Protein AF-C9K466-F1 (afdb_mon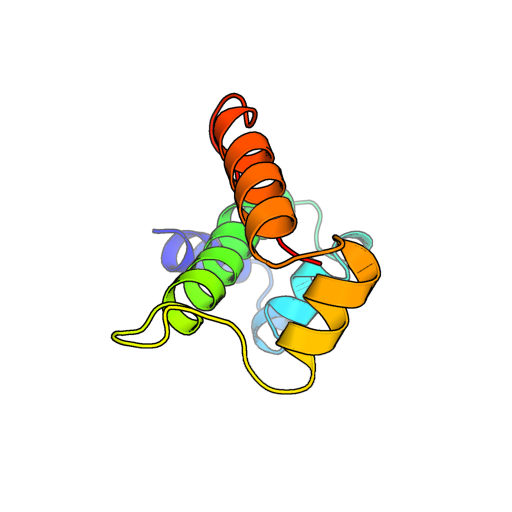omer)

Mean predicted aligned error: 3.26 Å

Secondary structure (DSSP, 8-state):
-HHHHHHHHHTT-GGGGGS-HHHHHH-GGGS-GGGHHHIIIIIHHHHHHHHHHHT--SS-SS--THHHHHHHHHHSSHHHHHHHHHHHHHH--SS------

Nearest PDB structures (foldseek):
  4jyy-assembly1_A  TM=9.714E-01  e=3.207E-08  Clostridioides difficile 630
  3mds-assembly1_A  TM=9.657E-01  e=2.292E-07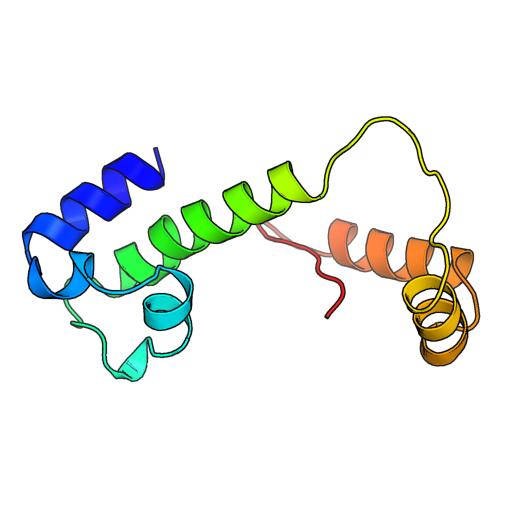  Thermus thermophilus
  4yio-assembly1_B  TM=9.543E-01  e=2.900E-06  Streptococcus thermophilus
  8avk-assembly1_B  TM=9.512E-01  e=2.900E-06  Candidatus Wolfebacteria bacterium GW2011_GWB1_47_1
  2cdy-assembly2_B  TM=9.566E-01  e=7.049E-06  Deinococcus radiodurans R1 = ATCC 13939 = DSM 20539

Foldseek 3Di:
DLVVLLVVLCVVPVVCVPDDLVVCVVPLVPDDPVCSVSSVPSSVVVVVVVVVVVPDDPDDPADDDPVQVVCCVPQVHPVSVVVVQVVQVVPDDDDDDGDDD

pLDDT: mean 95.88, std 4.87, range [66.94, 98.44]

Solvent-accessible surface area (backbone atoms only — not comparable to full-atom values): 6194 Å² total; per-residue (Å²): 105,39,60,60,53,30,54,61,56,39,68,82,44,66,82,54,75,82,51,52,72,66,59,49,70,74,42,53,90,80,47,63,75,94,43,42,69,45,50,54,57,21,41,45,44,38,54,53,50,56,52,55,59,70,75,59,73,88,77,82,95,63,75,62,70,71,61,33,56,49,37,32,72,77,43,71,29,66,67,53,38,52,50,52,51,49,50,52,46,69,67,50,80,78,89,80,85,69,83,89,131

Radius of gyration: 17.45 Å; Cα contacts (8 Å, |Δi|>4): 59; chains: 1; bounding box: 39×30×44 Å

Sequence (101 aa):
AYVDKLNKALEKHPELYGKSLYDILSNLDDMPEDIMADLVNQGGGVYNHEFYWSILGKGCNRPVAEIADAIDRDFGSFEEFKEKFKQCGISTFGSGWAWLV

Structure (mmCIF, N/CA/C/O backbone):
data_AF-C9K466-F1
#
_entry.id   AF-C9K466-F1
#
loop_
_atom_site.group_PDB
_atom_site.id
_atom_site.type_symbol
_atom_site.label_atom_id
_atom_site.label_alt_id
_atom_site.label_comp_id
_atom_site.label_asym_id
_atom_site.label_entity_id
_atom_site.label_seq_id
_atom_site.pdbx_PDB_ins_code
_atom_site.Cartn_x
_atom_site.Cartn_y
_atom_site.Cartn_z
_atom_site.occupancy
_atom_site.B_iso_or_equiv
_atom_site.auth_seq_id
_atom_site.auth_comp_id
_atom_site.auth_asym_id
_atom_site.auth_atom_id
_atom_site.pdbx_PDB_model_num
ATOM 1 N N . ALA A 1 1 ? 3.539 -0.240 16.753 1.00 93.94 1 ALA A N 1
ATOM 2 C CA . ALA A 1 1 ? 2.891 1.077 16.561 1.00 93.94 1 ALA A CA 1
ATOM 3 C C . ALA A 1 1 ? 1.606 0.965 15.742 1.00 93.94 1 ALA A C 1
ATOM 5 O O . ALA A 1 1 ? 0.550 1.101 16.340 1.00 93.94 1 ALA A O 1
ATOM 6 N N . TYR A 1 2 ? 1.663 0.708 14.426 1.00 97.75 2 TYR A N 1
ATOM 7 C CA . TYR A 1 2 ? 0.447 0.566 13.604 1.00 97.75 2 TYR A CA 1
ATOM 8 C C . TYR A 1 2 ? -0.447 -0.584 14.086 1.00 97.75 2 TYR A C 1
ATOM 10 O O . TYR A 1 2 ? -1.615 -0.356 14.371 1.00 97.75 2 TYR A O 1
ATOM 18 N N . VAL A 1 3 ? 0.135 -1.773 14.295 1.00 97.62 3 VAL A N 1
ATOM 19 C CA . VAL A 1 3 ? -0.578 -2.951 14.826 1.00 97.62 3 VAL A CA 1
ATOM 20 C C . VAL A 1 3 ? -1.248 -2.647 16.169 1.00 97.62 3 VAL A C 1
ATOM 22 O O . VAL A 1 3 ? -2.444 -2.859 16.320 1.00 97.62 3 VAL A O 1
ATOM 25 N N . ASP A 1 4 ? -0.506 -2.088 17.128 1.00 98.06 4 ASP A N 1
ATOM 26 C CA . ASP A 1 4 ? -1.034 -1.806 18.472 1.00 98.06 4 ASP A CA 1
ATOM 27 C C . ASP A 1 4 ? -2.198 -0.805 18.443 1.00 98.06 4 ASP A C 1
ATOM 29 O O . ASP A 1 4 ? -3.203 -0.992 19.127 1.00 98.06 4 ASP A O 1
ATOM 33 N N . LYS A 1 5 ? -2.077 0.263 17.641 1.00 98.19 5 LYS A N 1
ATOM 34 C CA . LYS A 1 5 ? -3.128 1.281 17.508 1.00 98.19 5 LYS A CA 1
ATOM 35 C C . LYS A 1 5 ? -4.357 0.739 16.784 1.00 98.19 5 LYS A C 1
ATOM 37 O O . LYS A 1 5 ? -5.467 1.022 17.221 1.00 98.19 5 LYS A O 1
ATOM 42 N N . LEU A 1 6 ? -4.160 -0.058 15.732 1.00 97.75 6 LEU A N 1
ATOM 43 C CA . LEU A 1 6 ? -5.247 -0.736 15.031 1.00 97.75 6 LEU A CA 1
ATOM 44 C C . LEU A 1 6 ? -6.005 -1.668 15.982 1.00 97.75 6 LEU A C 1
ATOM 46 O O . LEU A 1 6 ? -7.221 -1.560 16.097 1.00 97.75 6 LEU A O 1
ATOM 50 N N . ASN A 1 7 ? -5.292 -2.524 16.719 1.00 97.12 7 ASN A N 1
ATOM 51 C CA . ASN A 1 7 ? -5.907 -3.456 17.665 1.00 97.12 7 ASN A CA 1
ATOM 52 C C . ASN A 1 7 ? -6.730 -2.729 18.729 1.00 97.12 7 ASN A C 1
ATOM 54 O O . ASN A 1 7 ? -7.839 -3.163 19.022 1.00 97.12 7 ASN A O 1
ATOM 58 N N . LYS A 1 8 ? -6.223 -1.602 19.244 1.00 97.88 8 LYS A N 1
ATOM 59 C CA . LYS A 1 8 ? -6.943 -0.760 20.203 1.00 97.88 8 LYS A CA 1
ATOM 60 C C . LYS A 1 8 ? -8.221 -0.149 19.618 1.00 97.88 8 LYS A C 1
ATOM 62 O O . LYS A 1 8 ? -9.216 -0.043 20.325 1.00 97.88 8 LYS A O 1
ATOM 67 N N . ALA A 1 9 ? -8.212 0.272 18.353 1.00 96.94 9 ALA A N 1
ATOM 68 C CA . ALA A 1 9 ? -9.419 0.777 17.696 1.00 96.94 9 ALA A CA 1
ATOM 69 C C . ALA A 1 9 ? -10.471 -0.335 17.524 1.00 96.94 9 ALA A C 1
ATOM 71 O O . ALA A 1 9 ? -11.653 -0.116 17.790 1.00 96.94 9 ALA A O 1
ATOM 72 N N . LEU A 1 10 ? -10.027 -1.543 17.162 1.00 96.88 10 LEU A N 1
ATOM 73 C CA . LEU A 1 10 ? -10.889 -2.713 16.964 1.00 96.88 10 LEU A CA 1
ATOM 74 C C . LEU A 1 10 ? -11.544 -3.233 18.254 1.00 96.88 10 LEU A C 1
ATOM 76 O O . LEU A 1 10 ? -12.560 -3.915 18.166 1.00 96.88 10 LEU A O 1
ATOM 80 N N . GLU A 1 11 ? -11.049 -2.874 19.444 1.00 97.50 11 GLU A N 1
ATOM 81 C CA . GLU A 1 11 ? -11.680 -3.256 20.722 1.00 97.50 11 GLU A CA 1
ATOM 82 C C . GLU A 1 11 ? -13.144 -2.788 20.822 1.00 97.50 11 GLU A C 1
ATOM 84 O O . GLU A 1 11 ? -13.949 -3.421 21.507 1.00 97.50 11 GLU A O 1
ATOM 89 N N . LYS A 1 12 ? -13.505 -1.700 20.126 1.00 96.94 12 LYS A N 1
ATOM 90 C CA . LYS A 1 12 ? -14.885 -1.196 20.051 1.00 96.94 12 LYS A CA 1
ATOM 91 C C . LYS A 1 12 ? -15.794 -2.014 19.128 1.00 96.94 12 LYS A C 1
ATOM 93 O O . LYS A 1 12 ? -17.008 -1.969 19.303 1.00 96.94 12 LYS A O 1
ATOM 98 N N . HIS A 1 13 ? -15.205 -2.743 18.180 1.00 96.81 13 HIS A N 1
ATOM 99 C CA . HIS A 1 13 ? -15.887 -3.496 17.126 1.00 96.81 13 HIS A CA 1
ATOM 100 C C . HIS A 1 13 ? -15.345 -4.931 17.019 1.00 96.81 13 HIS A C 1
ATOM 102 O O . HIS A 1 13 ? -14.713 -5.285 16.015 1.00 96.81 13 HIS A O 1
ATOM 108 N N . PRO A 1 14 ? -15.552 -5.787 18.043 1.00 95.00 14 PRO A N 1
ATOM 109 C CA . PRO A 1 14 ? -14.976 -7.130 18.070 1.00 95.00 14 PRO A CA 1
ATOM 110 C C . PRO A 1 14 ? -15.406 -8.029 16.902 1.00 95.00 14 PRO A C 1
ATOM 112 O O . PRO A 1 14 ? -14.696 -8.971 16.550 1.00 95.00 14 PRO A O 1
ATOM 115 N N . GLU A 1 15 ? -16.547 -7.744 16.274 1.00 94.88 15 GLU A N 1
ATOM 116 C CA . GLU A 1 15 ? -17.030 -8.418 15.068 1.00 94.88 15 GLU A CA 1
ATOM 117 C C . GLU A 1 15 ? -16.066 -8.300 13.877 1.00 94.88 15 GLU A C 1
ATOM 119 O O . GLU A 1 15 ? -16.091 -9.143 12.977 1.00 94.88 15 GLU A O 1
ATOM 124 N N . LEU A 1 16 ? -15.189 -7.291 13.871 1.00 95.44 16 LEU A N 1
ATOM 125 C CA . LEU A 1 16 ? -14.211 -7.075 12.807 1.00 95.44 16 LEU A CA 1
ATOM 126 C C . LEU A 1 16 ? -12.969 -7.967 12.935 1.00 95.44 16 LEU A C 1
ATOM 128 O O . LEU A 1 16 ? -12.301 -8.186 11.928 1.00 95.44 16 LEU A O 1
ATOM 132 N N . TYR A 1 17 ? -12.681 -8.555 14.106 1.00 91.06 17 TYR A N 1
ATOM 133 C CA . TYR A 1 17 ? -11.525 -9.456 14.273 1.00 91.06 17 TYR A CA 1
ATOM 134 C C . TYR A 1 17 ? -11.610 -10.729 13.415 1.00 91.06 17 TYR A C 1
ATOM 136 O O . TYR A 1 17 ? -10.595 -11.382 13.185 1.00 91.06 17 TYR A O 1
ATOM 144 N N . GLY A 1 18 ? -12.806 -11.100 12.946 1.00 91.19 18 GLY A N 1
ATOM 145 C CA . GLY A 1 18 ? -13.002 -12.235 12.039 1.00 91.19 18 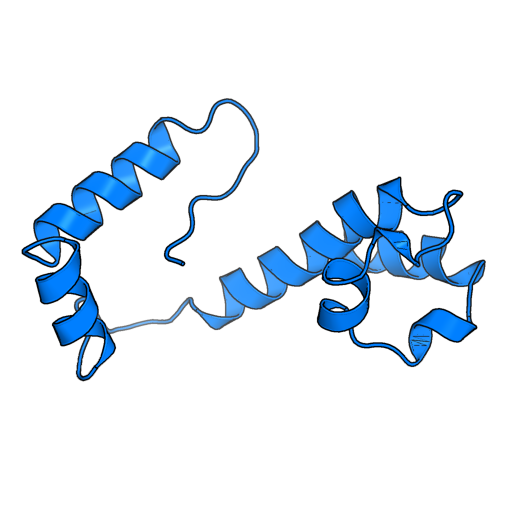GLY A CA 1
ATOM 146 C C . GLY A 1 18 ? -12.729 -11.925 10.564 1.00 91.19 18 GLY A C 1
ATOM 147 O O . GLY A 1 18 ? -12.760 -12.844 9.748 1.00 91.19 18 GLY A O 1
ATOM 148 N N . LYS A 1 19 ? -12.496 -10.657 10.205 1.00 95.31 19 LYS A N 1
ATOM 149 C CA . LYS A 1 19 ? -12.226 -10.225 8.828 1.00 95.31 19 LYS A CA 1
ATOM 150 C C . LYS A 1 19 ? -10.727 -10.075 8.600 1.00 95.31 19 LYS A C 1
ATOM 152 O O . LYS A 1 19 ? -9.988 -9.689 9.505 1.00 95.31 19 LYS A O 1
ATOM 157 N N . SER A 1 20 ? -10.275 -10.343 7.376 1.00 95.81 20 SER A N 1
ATOM 158 C CA . SER A 1 20 ? -8.901 -10.009 7.012 1.00 95.81 20 SER A CA 1
ATOM 159 C C . SER A 1 20 ? -8.744 -8.493 6.881 1.00 95.81 20 SER A C 1
ATOM 161 O O . SER A 1 20 ? -9.698 -7.768 6.585 1.00 95.81 20 SER A O 1
ATOM 163 N N . LEU A 1 21 ? -7.519 -8.001 7.062 1.00 95.31 21 LEU A N 1
ATOM 164 C CA . LEU A 1 21 ? -7.235 -6.581 6.873 1.00 95.31 21 LEU A CA 1
ATOM 165 C C . LEU A 1 21 ? -7.478 -6.139 5.420 1.00 95.31 21 LEU A C 1
ATOM 167 O O . LEU A 1 21 ? -7.930 -5.022 5.193 1.00 95.31 21 LEU A O 1
ATOM 171 N N . TYR A 1 22 ? -7.249 -7.034 4.454 1.00 95.62 22 TYR A N 1
ATOM 172 C CA . TYR A 1 22 ? -7.600 -6.814 3.052 1.00 95.62 22 TYR A CA 1
ATOM 173 C C . TYR A 1 22 ? -9.105 -6.575 2.874 1.00 95.62 22 TYR A C 1
ATOM 175 O O . TYR A 1 22 ? -9.492 -5.604 2.224 1.00 95.62 22 TYR A O 1
ATOM 183 N N . ASP A 1 23 ? -9.955 -7.403 3.490 1.00 96.62 23 ASP A N 1
ATOM 184 C CA . ASP A 1 23 ? -11.413 -7.262 3.382 1.00 96.62 23 ASP A CA 1
ATOM 185 C C . ASP A 1 23 ? -11.901 -5.958 4.016 1.00 96.62 23 ASP A C 1
ATOM 187 O O . ASP A 1 23 ? -12.777 -5.294 3.465 1.00 96.62 23 ASP A O 1
ATOM 191 N N . ILE A 1 24 ? -11.324 -5.574 5.157 1.00 96.75 24 ILE A N 1
ATOM 192 C CA . ILE A 1 24 ? -11.635 -4.309 5.835 1.00 96.75 24 ILE A CA 1
ATOM 193 C C . ILE A 1 24 ? -11.260 -3.117 4.945 1.00 96.75 24 ILE A C 1
ATOM 195 O O . ILE A 1 24 ? -12.087 -2.239 4.712 1.00 96.75 24 ILE A O 1
ATOM 199 N N . LEU A 1 25 ? -10.029 -3.088 4.424 1.00 97.38 25 LEU A N 1
ATOM 200 C CA . LEU A 1 25 ? -9.526 -1.974 3.611 1.00 97.38 25 LEU A CA 1
ATOM 201 C C . LEU A 1 25 ? -10.180 -1.892 2.223 1.00 97.38 25 LEU A C 1
ATOM 203 O O . LEU A 1 25 ? -10.223 -0.813 1.639 1.00 97.38 25 LEU A O 1
ATOM 207 N N . SER A 1 26 ? -10.700 -3.005 1.705 1.00 97.19 26 SER A N 1
ATOM 208 C CA . SER A 1 26 ? -11.399 -3.0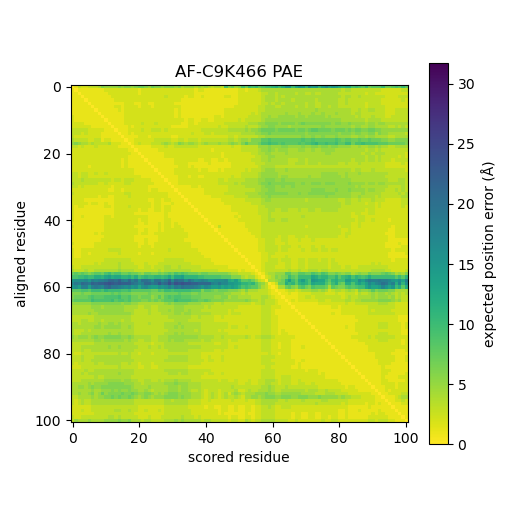46 0.413 1.00 97.19 26 SER A CA 1
ATOM 209 C C . SER A 1 26 ? -12.868 -2.625 0.507 1.00 97.19 26 SER A C 1
ATOM 211 O O . SER A 1 26 ? -13.464 -2.307 -0.516 1.00 97.19 26 SER A O 1
ATOM 213 N N . ASN A 1 27 ? -13.454 -2.609 1.710 1.00 96.69 27 ASN A N 1
ATOM 214 C CA . ASN A 1 27 ? -14.873 -2.314 1.934 1.00 96.69 27 ASN A CA 1
ATOM 215 C C . ASN A 1 27 ? -15.049 -1.234 3.014 1.00 96.69 27 ASN A C 1
ATOM 217 O O . ASN A 1 27 ? -15.854 -1.384 3.932 1.00 96.69 27 ASN A O 1
ATOM 221 N N . LEU A 1 28 ? -14.262 -0.155 2.933 1.00 96.19 28 LEU A N 1
ATOM 222 C CA . LEU A 1 28 ? -14.269 0.916 3.937 1.00 96.19 28 LEU A CA 1
ATOM 223 C C . LEU A 1 28 ? -15.643 1.579 4.096 1.00 96.19 28 LEU A C 1
ATOM 225 O O . LEU A 1 28 ? -15.996 1.932 5.213 1.00 96.19 28 LEU A O 1
ATOM 229 N N . ASP A 1 29 ? -16.439 1.682 3.029 1.00 96.56 29 ASP A N 1
ATOM 230 C CA . ASP A 1 29 ? -17.785 2.274 3.081 1.00 96.56 29 ASP A CA 1
ATOM 231 C C . ASP A 1 29 ? -18.749 1.510 4.014 1.00 96.56 29 ASP A C 1
ATOM 233 O O . ASP A 1 29 ? -19.697 2.097 4.535 1.00 96.56 29 ASP A O 1
ATOM 237 N N . ASP A 1 30 ? -18.481 0.225 4.275 1.00 95.88 30 ASP A N 1
ATOM 238 C CA . ASP A 1 30 ? -19.261 -0.622 5.186 1.00 95.88 30 ASP A CA 1
ATOM 239 C C . ASP A 1 30 ? -18.712 -0.622 6.626 1.00 95.88 30 ASP A C 1
ATOM 241 O O . ASP A 1 30 ? -19.238 -1.327 7.497 1.00 95.88 30 ASP A O 1
ATOM 245 N N . MET A 1 31 ? -17.613 0.093 6.892 1.00 96.94 31 MET A N 1
ATOM 246 C CA . MET A 1 31 ? -16.947 0.085 8.196 1.00 96.94 31 MET A CA 1
ATOM 247 C C . MET A 1 31 ? -17.516 1.144 9.154 1.00 96.94 31 MET A C 1
ATOM 249 O O . MET A 1 31 ? -18.015 2.182 8.715 1.00 96.94 31 MET A O 1
ATOM 253 N N . PRO A 1 32 ? -17.418 0.928 10.480 1.00 97.38 32 PRO A N 1
ATOM 254 C CA . PRO A 1 32 ? -17.915 1.887 11.459 1.00 97.38 32 PRO A CA 1
ATOM 255 C C . PRO A 1 32 ? -17.206 3.243 11.351 1.00 97.38 32 PRO A C 1
ATOM 257 O O . PRO A 1 32 ? -15.974 3.333 11.375 1.00 97.38 32 PRO A O 1
ATOM 260 N N . GLU A 1 33 ? -17.999 4.311 11.264 1.00 97.69 33 GLU A N 1
ATOM 261 C CA . GLU A 1 33 ? -17.503 5.674 11.052 1.00 97.69 33 GLU A CA 1
ATOM 262 C C . GLU A 1 33 ? -16.587 6.151 12.195 1.00 97.69 33 GLU A C 1
ATOM 264 O O . GLU A 1 33 ? -15.600 6.849 11.955 1.00 97.69 33 GLU A O 1
ATOM 269 N N . ASP A 1 34 ? -16.847 5.727 13.437 1.00 98.12 34 ASP A N 1
ATOM 270 C CA . ASP A 1 34 ? -16.116 6.184 14.626 1.00 98.12 34 ASP A CA 1
ATOM 271 C C . ASP A 1 34 ? -14.682 5.635 14.736 1.00 98.12 34 ASP A C 1
ATOM 273 O O . ASP A 1 34 ? -13.889 6.168 15.519 1.00 98.12 34 ASP A O 1
ATOM 277 N N . ILE A 1 35 ? -14.334 4.607 13.951 1.00 97.62 35 ILE A N 1
ATOM 278 C CA . ILE A 1 35 ? -12.965 4.076 13.829 1.00 97.62 35 ILE A CA 1
ATOM 279 C C . ILE A 1 35 ? -12.398 4.182 12.407 1.00 97.62 35 ILE A C 1
ATOM 281 O O . ILE A 1 35 ? -11.269 3.750 12.171 1.00 97.62 35 ILE A O 1
ATOM 285 N N . MET A 1 36 ? -13.125 4.794 11.466 1.00 98.00 36 MET A N 1
ATOM 286 C CA . MET A 1 36 ? -12.745 4.879 10.050 1.00 98.00 36 MET A CA 1
ATOM 287 C C . MET A 1 36 ? -11.323 5.417 9.849 1.00 98.00 36 MET A C 1
ATOM 289 O O . MET A 1 36 ? -10.515 4.841 9.121 1.00 98.00 36 MET A O 1
ATOM 293 N N . ALA A 1 37 ? -10.979 6.502 10.546 1.00 98.06 37 ALA A N 1
ATOM 294 C CA . ALA A 1 37 ? -9.653 7.103 10.445 1.00 98.06 37 ALA A CA 1
ATOM 295 C C . ALA A 1 37 ? -8.538 6.165 10.942 1.00 98.06 37 ALA A C 1
ATOM 297 O O . ALA A 1 37 ? -7.436 6.182 10.389 1.00 98.06 37 ALA A O 1
ATOM 298 N N . ASP A 1 38 ? -8.797 5.345 11.963 1.00 98.25 38 ASP A N 1
ATOM 299 C CA . ASP A 1 38 ? -7.825 4.371 12.462 1.00 98.25 38 ASP A CA 1
ATOM 300 C C . ASP A 1 38 ? -7.710 3.159 11.531 1.00 98.25 38 ASP A C 1
ATOM 302 O O . ASP A 1 38 ? -6.595 2.695 11.281 1.00 98.25 38 ASP A O 1
ATOM 306 N N . LEU A 1 39 ? -8.818 2.697 10.944 1.00 97.69 39 LEU A N 1
ATOM 307 C CA . LEU A 1 39 ? -8.801 1.646 9.922 1.00 97.69 39 LEU A CA 1
ATOM 308 C C . LEU A 1 39 ? -7.972 2.072 8.706 1.00 97.69 39 LEU A C 1
ATOM 310 O O . LEU A 1 39 ? -7.086 1.335 8.278 1.00 97.69 39 LEU A O 1
ATOM 314 N N . VAL A 1 40 ? -8.175 3.291 8.205 1.00 97.94 40 VAL A N 1
ATOM 315 C CA . VAL A 1 40 ? -7.415 3.818 7.062 1.00 97.94 40 VAL A CA 1
ATOM 316 C C . VAL A 1 40 ? -5.941 4.014 7.418 1.00 97.94 40 VAL A C 1
ATOM 318 O O . VAL A 1 40 ? -5.060 3.479 6.746 1.00 97.94 40 VAL A O 1
ATOM 321 N N . ASN A 1 41 ? -5.641 4.761 8.483 1.00 98.06 41 ASN A N 1
ATOM 322 C CA . ASN A 1 41 ? -4.263 5.162 8.770 1.00 98.06 41 ASN A CA 1
ATOM 323 C C . ASN A 1 41 ? -3.444 4.042 9.416 1.00 98.06 41 ASN A C 1
ATOM 325 O O . ASN A 1 41 ? -2.302 3.797 9.025 1.00 98.06 41 ASN A O 1
ATOM 329 N N . GLN A 1 42 ? -4.000 3.371 10.428 1.00 98.44 42 GLN A N 1
ATOM 330 C CA . GLN A 1 42 ? -3.290 2.309 11.138 1.00 98.44 42 GLN A CA 1
ATOM 331 C C . GLN A 1 42 ? -3.402 0.991 10.378 1.00 98.44 42 GLN A C 1
ATOM 333 O O . GLN A 1 42 ? -2.385 0.327 10.199 1.00 98.44 42 GLN A O 1
ATOM 338 N N . GLY A 1 43 ? -4.592 0.649 9.875 1.00 97.94 43 GLY A N 1
ATOM 339 C CA . GLY A 1 43 ? -4.798 -0.539 9.043 1.00 97.94 43 GLY A CA 1
ATOM 340 C C . GLY A 1 43 ? -4.015 -0.476 7.737 1.00 97.94 43 GLY A C 1
ATOM 341 O O . GLY A 1 43 ? -3.236 -1.385 7.458 1.00 97.94 43 GLY A O 1
ATOM 342 N N . GLY A 1 44 ? -4.089 0.636 7.002 1.00 98.06 44 GLY A N 1
ATOM 343 C CA . GLY A 1 44 ? -3.227 0.853 5.836 1.00 98.06 44 GLY A CA 1
ATOM 344 C C . GLY A 1 44 ? -1.738 0.779 6.194 1.00 98.06 44 GLY A C 1
ATOM 345 O O . GLY A 1 44 ? -0.950 0.162 5.482 1.00 98.06 44 GLY A O 1
ATOM 346 N N . GLY A 1 45 ? -1.347 1.323 7.351 1.00 98.25 45 GLY A N 1
ATOM 347 C CA . GLY A 1 45 ? 0.011 1.200 7.880 1.00 98.25 45 GLY A CA 1
ATOM 348 C C . GLY A 1 45 ? 0.455 -0.251 8.093 1.00 98.25 45 GLY A C 1
ATOM 349 O O . GLY A 1 45 ? 1.557 -0.603 7.675 1.00 98.25 45 GLY A O 1
ATOM 350 N N . VAL A 1 46 ? -0.378 -1.096 8.707 1.00 98.19 46 VAL A N 1
ATOM 351 C CA . VAL A 1 46 ? -0.082 -2.527 8.896 1.00 98.19 46 VAL A CA 1
ATOM 352 C C . VAL A 1 46 ? 0.051 -3.230 7.547 1.00 98.19 46 VAL A C 1
ATOM 354 O O . VAL A 1 46 ? 1.099 -3.821 7.290 1.00 98.19 46 VAL A O 1
ATOM 357 N N . TYR A 1 47 ? -0.951 -3.096 6.674 1.00 98.12 47 TYR A N 1
ATOM 358 C CA . TYR A 1 47 ? -0.986 -3.775 5.377 1.00 98.12 47 TYR A CA 1
ATOM 359 C C . TYR A 1 47 ? 0.210 -3.396 4.495 1.00 98.12 47 TYR A C 1
ATOM 361 O O . TYR A 1 47 ? 0.917 -4.262 3.979 1.00 98.12 47 TYR A O 1
ATOM 369 N N . ASN A 1 48 ? 0.506 -2.096 4.386 1.00 98.19 48 ASN A N 1
ATOM 370 C CA . ASN A 1 48 ? 1.601 -1.615 3.548 1.00 98.19 48 ASN A CA 1
ATOM 371 C C . ASN A 1 48 ? 2.965 -2.101 4.051 1.00 98.19 48 ASN A C 1
ATOM 373 O O . ASN A 1 48 ? 3.820 -2.452 3.241 1.00 98.19 48 ASN A O 1
ATOM 377 N N . HIS A 1 49 ? 3.186 -2.140 5.371 1.00 98.12 49 HIS A N 1
ATOM 378 C CA . HIS A 1 49 ? 4.463 -2.609 5.916 1.00 98.12 49 HIS A CA 1
ATOM 379 C C . HIS A 1 49 ? 4.600 -4.128 5.832 1.00 98.12 49 HIS A C 1
ATOM 381 O O . HIS A 1 49 ? 5.690 -4.604 5.530 1.00 98.12 49 HIS A O 1
ATOM 387 N N . GLU A 1 50 ? 3.528 -4.886 6.062 1.00 97.50 50 GLU A N 1
ATOM 388 C CA . GLU A 1 50 ? 3.535 -6.336 5.854 1.00 97.50 50 GLU A CA 1
ATOM 389 C C . GLU A 1 50 ? 3.920 -6.671 4.409 1.00 97.50 50 GLU A C 1
ATOM 391 O O . GLU A 1 50 ? 4.872 -7.424 4.179 1.00 97.50 50 GLU A O 1
ATOM 396 N N . PHE A 1 51 ? 3.275 -6.017 3.439 1.00 97.25 51 PHE A N 1
ATOM 397 C CA . PHE A 1 51 ? 3.623 -6.163 2.032 1.00 97.25 51 PHE A CA 1
ATOM 398 C C . PHE A 1 51 ? 5.072 -5.747 1.755 1.00 97.25 51 PHE A C 1
ATOM 400 O O . PHE A 1 51 ? 5.827 -6.521 1.167 1.00 97.25 51 PHE A O 1
ATOM 407 N N . TYR A 1 52 ? 5.490 -4.561 2.210 1.00 97.50 52 TYR A N 1
ATOM 408 C CA . TYR A 1 52 ? 6.833 -4.031 1.966 1.00 97.50 52 TYR A CA 1
ATOM 409 C C . TYR A 1 52 ? 7.929 -4.994 2.422 1.00 97.50 52 TYR A C 1
ATOM 411 O O . TYR A 1 52 ? 8.871 -5.253 1.678 1.00 97.50 52 TYR A O 1
ATOM 419 N N . TRP A 1 53 ? 7.804 -5.572 3.617 1.00 96.44 53 TRP A N 1
ATOM 420 C CA . TRP A 1 53 ? 8.793 -6.534 4.098 1.00 96.44 53 TRP A CA 1
ATOM 421 C C . TRP A 1 53 ? 8.741 -7.861 3.339 1.00 96.44 53 TRP A C 1
ATOM 423 O O . TRP A 1 53 ? 9.789 -8.472 3.145 1.00 96.44 53 TRP A O 1
ATOM 433 N N . SER A 1 54 ? 7.562 -8.285 2.874 1.00 94.94 54 SER A N 1
ATOM 434 C CA . SER A 1 54 ? 7.403 -9.534 2.117 1.00 94.94 54 SER A CA 1
ATOM 435 C C . SER A 1 54 ? 8.072 -9.511 0.736 1.00 94.94 54 SER A C 1
ATOM 437 O O . SER A 1 54 ? 8.505 -10.557 0.254 1.00 94.94 54 SER A O 1
ATOM 439 N N . ILE A 1 55 ? 8.199 -8.332 0.114 1.00 93.19 55 ILE A N 1
ATOM 440 C CA . ILE A 1 55 ? 8.775 -8.179 -1.234 1.00 93.19 55 ILE A CA 1
ATOM 441 C C . ILE A 1 55 ? 10.281 -7.886 -1.233 1.00 93.19 55 ILE A C 1
ATOM 443 O O . ILE A 1 55 ? 10.899 -7.805 -2.296 1.00 93.19 55 ILE A O 1
ATOM 447 N N . LEU A 1 56 ? 10.890 -7.703 -0.059 1.00 92.19 56 LEU A N 1
ATOM 448 C CA . LEU A 1 56 ? 12.321 -7.450 0.068 1.00 92.19 56 LEU A CA 1
ATOM 449 C C . LEU A 1 56 ? 13.089 -8.755 0.284 1.00 92.19 56 LEU A C 1
ATOM 451 O O . LEU A 1 56 ? 12.771 -9.563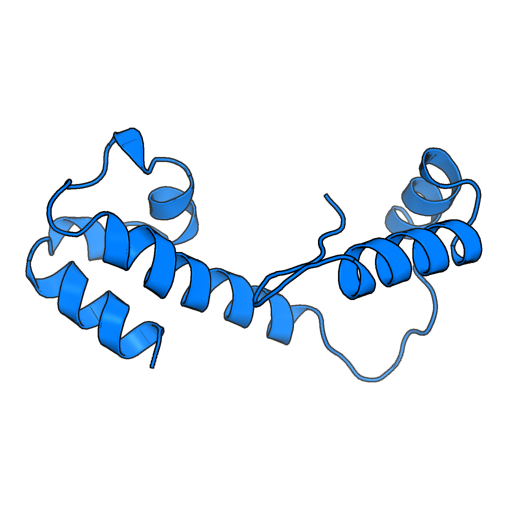 1.150 1.00 92.19 56 LEU A O 1
ATOM 455 N N . GLY A 1 57 ? 14.173 -8.931 -0.465 1.00 87.19 57 GLY A N 1
ATOM 456 C CA . GLY A 1 57 ? 15.030 -10.107 -0.379 1.00 87.19 57 GLY A CA 1
ATOM 457 C C . GLY A 1 57 ? 16.463 -9.806 -0.799 1.00 87.19 57 GLY A C 1
ATOM 458 O O . GLY A 1 57 ? 16.774 -8.735 -1.322 1.00 87.19 57 GLY A O 1
ATOM 459 N N . LYS A 1 58 ? 17.365 -10.759 -0.551 1.00 84.81 58 LYS A N 1
ATOM 460 C CA . LYS A 1 58 ? 18.743 -10.698 -1.052 1.00 84.81 58 LYS A CA 1
ATOM 461 C C . LYS A 1 58 ? 18.832 -11.485 -2.355 1.00 84.81 58 LYS A C 1
ATOM 463 O O . LYS A 1 58 ? 18.569 -12.682 -2.361 1.00 84.81 58 LYS A O 1
ATOM 468 N N . GLY A 1 59 ? 19.282 -10.824 -3.417 1.00 70.31 59 GLY A N 1
ATOM 469 C CA . GLY A 1 59 ? 19.409 -11.428 -4.743 1.00 70.31 59 GLY A CA 1
ATOM 470 C C . GLY A 1 59 ? 18.173 -11.199 -5.612 1.00 70.31 59 GLY A C 1
ATOM 471 O O . GLY A 1 59 ? 17.080 -10.998 -5.100 1.00 70.31 59 GLY A O 1
ATOM 472 N N . CYS A 1 60 ? 18.397 -11.245 -6.929 1.00 66.94 60 CYS A N 1
ATOM 473 C CA . CYS A 1 60 ? 17.504 -10.819 -8.014 1.00 66.94 60 CYS A CA 1
ATOM 474 C C . CYS A 1 60 ? 17.572 -9.308 -8.327 1.00 66.94 60 CYS A C 1
ATOM 476 O O . CYS A 1 60 ? 16.928 -8.481 -7.694 1.00 66.94 60 CYS A O 1
ATOM 478 N N . ASN A 1 61 ? 18.370 -8.951 -9.341 1.00 78.12 61 ASN A N 1
ATOM 479 C CA . ASN A 1 61 ? 18.500 -7.571 -9.838 1.00 78.12 61 ASN A CA 1
ATOM 480 C C . ASN A 1 61 ? 17.563 -7.269 -11.023 1.00 78.12 61 ASN A C 1
ATOM 482 O O . ASN A 1 61 ? 17.559 -6.145 -11.530 1.00 78.12 61 ASN A O 1
ATOM 486 N N . ARG A 1 62 ? 16.836 -8.279 -11.517 1.00 88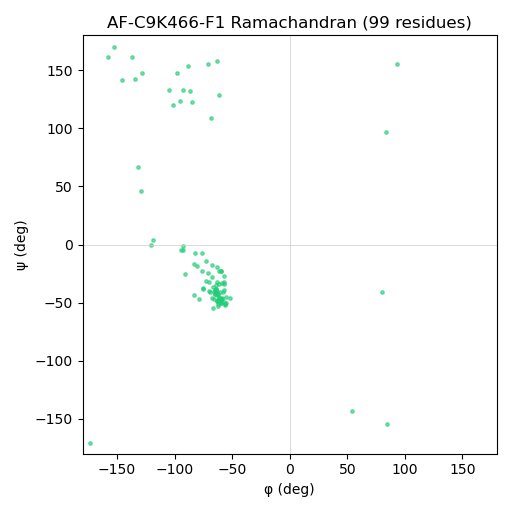.81 62 ARG A N 1
ATOM 487 C CA . ARG A 1 62 ? 16.006 -8.214 -12.725 1.00 88.81 62 ARG A CA 1
ATOM 488 C C . ARG A 1 62 ? 14.762 -9.093 -12.570 1.00 88.81 62 ARG A C 1
ATOM 490 O O . ARG A 1 62 ? 14.902 -10.183 -12.025 1.00 88.81 62 ARG A O 1
ATOM 497 N N . PRO A 1 63 ? 13.590 -8.663 -13.067 1.00 92.62 63 PRO A N 1
ATOM 498 C CA . PRO A 1 63 ? 12.396 -9.500 -13.109 1.00 92.62 63 PRO A CA 1
ATOM 499 C C . PRO A 1 63 ? 12.625 -10.719 -14.011 1.00 92.62 63 PRO A C 1
ATOM 501 O O . PRO A 1 63 ? 13.487 -10.703 -14.890 1.00 92.62 63 PRO A O 1
ATOM 504 N N . VAL A 1 64 ? 11.843 -11.774 -13.794 1.00 92.62 64 VAL A N 1
ATOM 505 C CA . VAL A 1 64 ? 11.877 -13.014 -14.582 1.00 92.62 64 VAL A CA 1
ATOM 506 C C . VAL A 1 64 ? 10.456 -13.481 -14.880 1.00 92.62 64 VAL A C 1
ATOM 508 O O . VAL A 1 64 ? 9.532 -13.101 -14.166 1.00 92.62 64 VAL A O 1
ATOM 511 N N . ALA A 1 65 ? 10.292 -14.346 -15.883 1.00 94.38 65 ALA A N 1
ATOM 512 C CA . ALA A 1 65 ? 8.997 -14.909 -16.275 1.00 94.38 65 ALA A CA 1
ATOM 513 C C . ALA A 1 65 ? 7.946 -13.814 -16.560 1.00 94.38 65 ALA A C 1
ATOM 515 O O . ALA A 1 65 ? 8.279 -12.756 -17.090 1.00 94.38 65 ALA A O 1
ATOM 516 N N . GLU A 1 66 ? 6.689 -14.059 -16.200 1.00 97.50 66 GLU A N 1
ATOM 517 C CA . GLU A 1 66 ? 5.536 -13.242 -16.597 1.00 97.50 66 GLU A CA 1
ATOM 518 C C . GLU A 1 66 ? 5.649 -11.765 -16.190 1.00 97.50 66 GLU A C 1
ATOM 520 O O . GLU A 1 66 ? 5.179 -10.889 -16.913 1.00 97.50 66 GLU A O 1
ATOM 525 N N . ILE A 1 67 ? 6.309 -11.460 -15.065 1.00 95.62 67 ILE A N 1
ATOM 526 C CA . ILE A 1 67 ? 6.499 -10.069 -14.633 1.00 95.62 67 ILE A CA 1
ATOM 527 C C . ILE A 1 67 ? 7.519 -9.325 -15.507 1.00 95.62 67 ILE A C 1
ATOM 529 O O . ILE A 1 67 ? 7.373 -8.123 -15.710 1.00 95.62 67 ILE A O 1
ATOM 533 N N . ALA A 1 68 ? 8.527 -10.011 -16.058 1.00 96.81 68 ALA A N 1
ATOM 534 C CA . ALA A 1 68 ? 9.458 -9.393 -17.004 1.00 96.81 68 ALA A CA 1
ATOM 535 C C . ALA A 1 68 ? 8.740 -9.046 -18.314 1.00 96.81 68 ALA A C 1
ATOM 537 O O . ALA A 1 68 ? 8.834 -7.911 -18.775 1.00 96.81 68 ALA A O 1
ATOM 538 N N . ASP A 1 69 ? 7.948 -9.986 -18.836 1.00 98.00 69 ASP A N 1
ATOM 539 C CA . ASP A 1 69 ? 7.177 -9.794 -20.067 1.00 98.00 69 ASP A CA 1
ATOM 540 C C . ASP A 1 69 ? 6.138 -8.673 -19.915 1.00 98.00 69 ASP A C 1
ATOM 542 O O . ASP A 1 69 ? 5.963 -7.855 -20.818 1.00 98.00 69 ASP A O 1
ATOM 546 N N . ALA A 1 70 ? 5.465 -8.595 -18.761 1.00 98.38 70 ALA A N 1
ATOM 547 C CA . ALA A 1 70 ? 4.522 -7.518 -18.465 1.00 98.38 70 ALA A CA 1
ATOM 548 C C . ALA A 1 70 ? 5.220 -6.151 -18.382 1.00 98.38 70 ALA A C 1
ATOM 550 O O . ALA A 1 70 ? 4.723 -5.175 -18.941 1.00 98.38 70 ALA A O 1
ATOM 551 N N . ILE A 1 71 ? 6.393 -6.086 -17.740 1.00 98.31 71 ILE A N 1
ATOM 552 C CA . ILE A 1 71 ? 7.181 -4.852 -17.660 1.00 98.31 71 ILE A CA 1
ATOM 553 C C . ILE A 1 71 ? 7.608 -4.384 -19.054 1.00 98.31 71 ILE A C 1
ATOM 555 O O . ILE A 1 71 ? 7.423 -3.214 -19.381 1.00 98.31 71 ILE A O 1
ATOM 559 N N . ASP A 1 72 ? 8.140 -5.274 -19.890 1.00 97.94 72 ASP A N 1
ATOM 560 C CA . ASP A 1 72 ? 8.576 -4.903 -21.238 1.00 97.94 72 ASP A CA 1
ATOM 561 C C . ASP A 1 72 ? 7.384 -4.507 -22.128 1.00 97.94 72 ASP A C 1
ATOM 563 O O . ASP A 1 72 ? 7.478 -3.549 -22.896 1.00 97.94 72 ASP A O 1
ATOM 567 N N . ARG A 1 73 ? 6.227 -5.169 -21.984 1.00 98.31 73 ARG A N 1
ATOM 568 C CA . ARG A 1 73 ? 4.992 -4.816 -22.704 1.00 98.31 73 ARG A CA 1
ATOM 569 C C . ARG A 1 73 ? 4.473 -3.425 -22.332 1.00 98.31 73 ARG A C 1
ATOM 571 O O . ARG A 1 73 ? 4.130 -2.653 -23.226 1.00 98.31 73 ARG A O 1
ATOM 578 N N . ASP A 1 74 ? 4.379 -3.126 -21.038 1.00 98.44 74 ASP A N 1
ATOM 579 C CA . ASP A 1 74 ? 3.672 -1.935 -20.545 1.00 98.44 74 ASP A CA 1
ATOM 580 C C . ASP A 1 74 ? 4.591 -0.714 -20.409 1.00 98.44 74 ASP A C 1
ATOM 582 O O . ASP A 1 74 ? 4.137 0.430 -20.501 1.00 98.44 74 ASP A O 1
ATOM 586 N N . PHE A 1 75 ? 5.893 -0.942 -20.220 1.00 98.06 75 PHE A N 1
ATOM 587 C CA . PHE A 1 75 ? 6.886 0.110 -19.996 1.00 98.06 75 PHE A CA 1
ATOM 588 C C . PHE A 1 75 ? 8.000 0.134 -21.045 1.00 98.06 75 PHE A C 1
ATOM 590 O O . PHE A 1 75 ? 8.882 0.977 -20.934 1.00 98.06 75 PHE A O 1
ATOM 597 N N . GLY A 1 76 ? 7.994 -0.763 -22.035 1.00 97.94 76 GLY A N 1
ATOM 598 C CA . GLY A 1 76 ? 8.986 -0.832 -23.115 1.00 97.94 76 GLY A CA 1
ATOM 599 C C . GLY A 1 76 ? 10.289 -1.528 -22.718 1.00 97.94 76 GLY A C 1
ATOM 600 O O . GLY A 1 76 ? 10.838 -2.309 -23.492 1.00 97.94 76 GLY A O 1
ATOM 601 N N . SER A 1 77 ? 10.787 -1.266 -21.508 1.00 97.56 77 SER A N 1
ATOM 602 C CA . SER A 1 77 ? 11.895 -2.011 -20.909 1.00 97.56 77 SER A CA 1
ATOM 603 C C . SER A 1 77 ? 11.915 -1.895 -19.386 1.00 97.56 77 SER A C 1
ATOM 605 O O . SER A 1 77 ? 11.404 -0.932 -18.805 1.00 97.56 77 SER A O 1
ATOM 607 N N . PHE A 1 78 ? 12.618 -2.813 -18.720 1.00 96.75 78 PHE A N 1
ATOM 608 C CA . PHE A 1 78 ? 12.876 -2.695 -17.281 1.00 96.75 78 PHE A CA 1
ATOM 609 C C . PHE A 1 78 ? 13.582 -1.387 -16.870 1.00 96.75 78 PHE A C 1
ATOM 611 O O . PHE A 1 78 ? 13.317 -0.873 -15.784 1.00 96.75 78 PHE A O 1
ATOM 618 N N . GLU A 1 79 ? 14.481 -0.834 -17.693 1.00 97.31 79 GLU A N 1
ATOM 619 C CA . GLU A 1 79 ? 15.154 0.433 -17.357 1.00 97.31 79 GLU A CA 1
ATOM 620 C C . GLU A 1 79 ? 14.190 1.622 -17.419 1.00 97.31 79 GLU A C 1
ATOM 622 O O . GLU A 1 79 ? 14.206 2.475 -16.530 1.00 97.31 79 GLU A O 1
ATOM 627 N N . GLU A 1 80 ? 13.301 1.647 -18.414 1.00 98.06 80 GLU A N 1
ATOM 628 C CA . GLU A 1 80 ? 12.251 2.665 -18.519 1.00 98.06 80 GLU A CA 1
ATOM 629 C C . GLU A 1 80 ? 11.246 2.564 -17.366 1.00 98.06 80 GLU A C 1
ATOM 631 O O . GLU A 1 80 ? 10.901 3.584 -16.760 1.00 98.06 80 GLU A O 1
ATOM 636 N N . PHE A 1 81 ? 10.835 1.345 -17.000 1.00 98.00 81 PHE A N 1
ATOM 637 C CA . PHE A 1 81 ? 10.036 1.096 -15.797 1.00 98.00 81 PHE A CA 1
ATOM 638 C C . PHE A 1 81 ? 10.736 1.632 -14.545 1.00 98.00 81 PHE A C 1
ATOM 640 O O . PHE A 1 81 ? 10.147 2.400 -13.784 1.00 98.00 81 PHE A O 1
ATOM 647 N N . LYS A 1 82 ? 12.002 1.259 -14.333 1.00 96.81 82 LYS A N 1
ATOM 648 C CA . LYS A 1 82 ? 12.761 1.635 -13.138 1.00 96.81 82 LYS A CA 1
ATOM 649 C C . LYS A 1 82 ? 12.905 3.147 -13.011 1.00 96.81 82 LYS A C 1
ATOM 651 O O . LYS A 1 82 ? 12.770 3.671 -11.904 1.00 96.81 82 LYS A O 1
ATOM 656 N N . GLU A 1 83 ? 13.156 3.849 -14.113 1.00 98.12 83 GLU A N 1
ATOM 657 C CA . GLU A 1 83 ? 13.229 5.309 -14.103 1.00 98.12 83 GLU A CA 1
ATOM 658 C C . GLU A 1 83 ? 11.865 5.926 -13.770 1.00 98.12 83 GLU A C 1
ATOM 660 O O . GLU A 1 83 ? 11.781 6.752 -12.862 1.00 98.12 83 GLU A O 1
ATOM 665 N N . LYS A 1 84 ? 10.775 5.471 -14.404 1.00 98.19 84 LYS A N 1
ATOM 666 C CA . LYS A 1 84 ? 9.410 5.943 -14.097 1.00 98.19 84 LYS A CA 1
ATOM 667 C C . LYS A 1 84 ? 9.029 5.697 -12.634 1.00 98.19 84 LYS A C 1
ATOM 669 O O . LYS A 1 84 ? 8.532 6.607 -11.972 1.00 98.19 84 LYS A O 1
ATOM 674 N N . PHE A 1 85 ? 9.300 4.502 -12.113 1.00 98.00 85 PHE A N 1
ATOM 675 C CA . PHE A 1 85 ? 9.010 4.132 -10.727 1.00 98.00 85 PHE A CA 1
ATOM 676 C C . PHE A 1 85 ? 9.810 4.987 -9.735 1.00 98.00 85 PHE A C 1
ATOM 678 O O . PHE A 1 85 ? 9.263 5.506 -8.761 1.00 98.00 85 PHE A O 1
ATOM 685 N N . LYS A 1 86 ? 11.101 5.209 -10.014 1.00 98.06 86 LYS A N 1
ATOM 686 C CA . LYS A 1 86 ? 11.957 6.095 -9.216 1.00 98.06 86 LYS A CA 1
ATOM 687 C C . LYS A 1 86 ? 11.441 7.532 -9.220 1.00 98.06 86 LYS A C 1
ATOM 689 O O . LYS A 1 86 ? 11.378 8.144 -8.156 1.00 98.06 86 LYS A O 1
ATOM 694 N N . GLN A 1 87 ? 11.066 8.069 -10.381 1.00 98.25 87 GLN A N 1
ATOM 695 C CA . GLN A 1 87 ? 10.518 9.423 -10.472 1.00 98.25 87 GLN A CA 1
ATOM 696 C C . GLN A 1 87 ? 9.191 9.548 -9.718 1.00 98.25 87 GLN A C 1
ATOM 698 O O . GLN A 1 87 ? 9.007 10.522 -8.993 1.00 98.25 87 GLN A O 1
ATOM 703 N N . CYS A 1 88 ? 8.317 8.538 -9.789 1.00 97.75 88 CYS A N 1
ATOM 704 C CA . CYS A 1 88 ? 7.094 8.483 -8.986 1.00 97.75 88 CYS A CA 1
ATOM 705 C C . CYS A 1 88 ? 7.406 8.612 -7.483 1.00 97.75 88 CYS A C 1
ATOM 707 O O . CYS A 1 88 ? 6.880 9.509 -6.819 1.00 97.75 88 CYS A O 1
ATOM 709 N N . GLY A 1 89 ? 8.348 7.810 -6.972 1.00 97.50 89 GLY A N 1
ATOM 710 C CA . GLY A 1 89 ? 8.782 7.884 -5.575 1.00 97.50 89 GLY A CA 1
ATOM 711 C C . GLY A 1 89 ? 9.390 9.237 -5.191 1.00 97.50 89 GLY A C 1
ATOM 712 O O . GLY A 1 89 ? 9.015 9.800 -4.168 1.00 97.50 89 GLY A O 1
ATOM 713 N N . ILE A 1 90 ? 10.276 9.803 -6.019 1.00 97.81 90 ILE A N 1
ATOM 714 C CA . ILE A 1 90 ? 10.898 11.118 -5.762 1.00 97.81 90 ILE A CA 1
ATOM 715 C C . ILE A 1 90 ? 9.857 12.244 -5.762 1.00 97.81 90 ILE A C 1
ATOM 717 O O . ILE A 1 90 ? 9.954 13.172 -4.964 1.00 97.81 90 ILE A O 1
ATOM 721 N N . SER A 1 91 ? 8.869 12.175 -6.654 1.00 97.50 91 SER A N 1
ATOM 722 C CA . SER A 1 91 ? 7.835 13.207 -6.796 1.00 97.50 91 SER A CA 1
ATOM 723 C C . SER A 1 91 ? 6.757 13.164 -5.706 1.00 97.50 91 SER A C 1
ATOM 725 O O . SER A 1 91 ? 5.932 14.074 -5.623 1.00 97.50 91 SER A O 1
ATOM 727 N N . THR A 1 92 ? 6.763 12.135 -4.853 1.00 97.06 92 THR A N 1
ATOM 728 C CA . THR A 1 92 ? 5.842 12.023 -3.717 1.00 97.06 92 THR A CA 1
ATOM 729 C C . THR A 1 92 ? 6.174 13.097 -2.677 1.00 97.06 92 THR A C 1
ATOM 731 O O . THR A 1 92 ? 7.195 13.030 -1.995 1.00 97.06 92 THR A O 1
ATOM 734 N N . PHE A 1 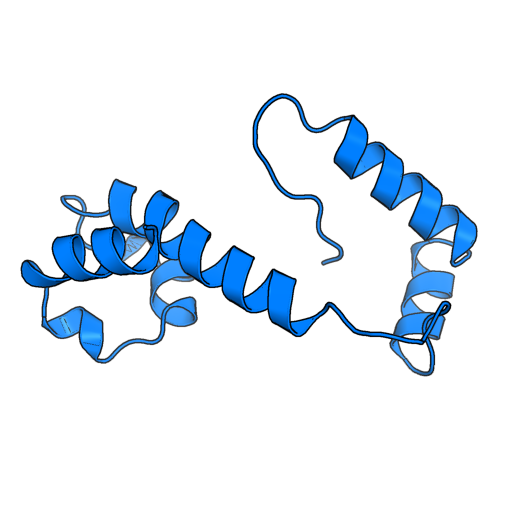93 ? 5.314 14.110 -2.553 1.00 96.44 93 PHE A N 1
ATOM 735 C CA . PHE A 1 93 ? 5.483 15.183 -1.573 1.00 96.44 93 PHE A CA 1
ATOM 736 C C . PHE A 1 93 ? 4.910 14.784 -0.206 1.00 96.44 93 PHE A C 1
ATOM 738 O O . PHE A 1 93 ? 3.722 14.494 -0.083 1.00 96.44 93 PHE A O 1
ATOM 745 N N . GLY A 1 94 ? 5.746 14.810 0.834 1.00 96.62 94 GLY A N 1
ATOM 746 C CA . GLY A 1 94 ? 5.383 14.336 2.173 1.00 96.62 94 GLY A CA 1
ATOM 747 C C . GLY A 1 94 ? 5.570 12.823 2.328 1.00 96.62 94 GLY A C 1
ATOM 748 O O . GLY A 1 94 ? 6.419 12.223 1.675 1.00 96.62 94 GLY A O 1
ATOM 749 N N . SER A 1 95 ? 4.819 12.204 3.240 1.00 96.75 95 SER A N 1
ATOM 750 C CA . SER A 1 95 ? 4.865 10.752 3.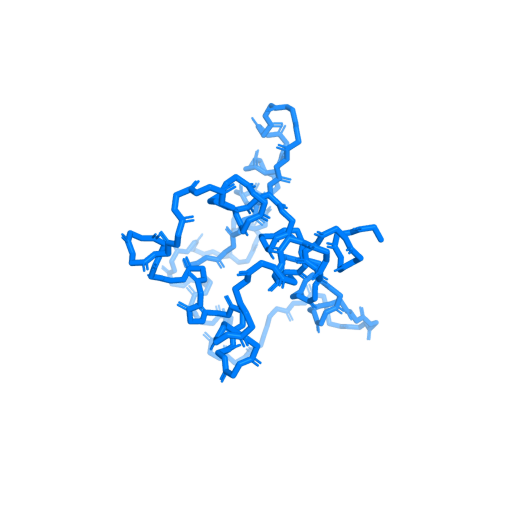452 1.00 96.75 95 SER A CA 1
ATOM 751 C C . SER A 1 95 ? 3.906 10.034 2.504 1.00 96.75 95 SER A C 1
ATOM 753 O O . SER A 1 95 ? 2.737 10.400 2.420 1.00 96.75 95 SER A O 1
ATOM 755 N N . GLY A 1 96 ? 4.382 8.985 1.832 1.00 96.62 96 GLY A N 1
ATOM 756 C CA . GLY A 1 96 ? 3.579 8.207 0.892 1.00 96.62 96 GLY A CA 1
ATOM 757 C C . GLY A 1 96 ? 4.304 6.963 0.383 1.00 96.62 96 GLY A C 1
ATOM 758 O O . GLY A 1 96 ? 5.362 6.598 0.896 1.00 96.62 96 GLY A O 1
ATOM 759 N N . TRP A 1 97 ? 3.710 6.321 -0.622 1.00 97.81 97 TRP A N 1
ATOM 760 C CA . TRP A 1 97 ? 4.186 5.077 -1.225 1.00 97.81 97 TRP A CA 1
ATOM 761 C C . TRP A 1 97 ? 4.135 5.178 -2.753 1.00 97.81 97 TRP A C 1
ATOM 763 O O . TRP A 1 97 ? 3.183 5.735 -3.298 1.00 97.81 97 TRP A O 1
ATOM 773 N N . ALA A 1 98 ? 5.127 4.601 -3.431 1.00 98.06 98 ALA A N 1
ATOM 774 C CA . ALA A 1 98 ? 5.100 4.366 -4.873 1.00 98.06 98 ALA A CA 1
ATOM 775 C C . ALA A 1 98 ? 4.840 2.877 -5.128 1.00 98.06 98 ALA A C 1
ATOM 777 O O . ALA A 1 98 ? 5.477 2.025 -4.505 1.00 98.06 98 ALA A O 1
ATOM 778 N N . TRP A 1 99 ? 3.917 2.576 -6.040 1.00 97.88 99 TRP A N 1
ATOM 779 C CA . TRP A 1 99 ? 3.439 1.220 -6.303 1.00 97.88 99 TRP A CA 1
ATOM 780 C C . TRP A 1 99 ? 3.513 0.879 -7.791 1.00 97.88 99 TRP A C 1
ATOM 782 O O . TRP A 1 99 ? 3.350 1.750 -8.643 1.00 97.88 99 TRP A O 1
ATOM 792 N N . LEU A 1 100 ? 3.760 -0.399 -8.085 1.00 97.38 100 LEU A N 1
ATOM 793 C CA . LEU A 1 100 ? 3.489 -1.011 -9.383 1.00 97.38 100 LEU A CA 1
ATOM 794 C C . LEU A 1 100 ? 2.183 -1.791 -9.213 1.00 97.38 100 LEU A C 1
ATOM 796 O O . LEU A 1 100 ? 2.125 -2.657 -8.339 1.00 97.38 100 LEU A O 1
ATOM 800 N N . VAL A 1 101 ? 1.158 -1.443 -9.990 1.00 95.81 101 VAL A N 1
ATOM 801 C CA . VAL A 1 101 ? -0.210 -1.981 -9.905 1.00 95.81 101 VAL A CA 1
ATOM 802 C C . VAL A 1 101 ? -0.794 -2.216 -11.286 1.00 95.81 101 VAL A C 1
ATOM 804 O O . VAL A 1 101 ? -0.347 -1.516 -12.223 1.00 95.81 101 VAL A O 1
#

Organism: Clostridium perfringens (NCBI:txid1502)

InterPro domains:
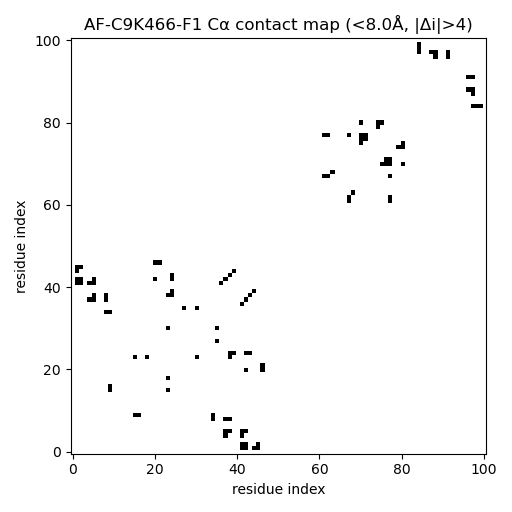  IPR019831 Manganese/iron superoxide dismutase, N-terminal [PF00081] (1-56)
  IPR019832 Manganese/iron superoxide dismutase, C-terminal [PF02777] (65-101)
  IPR036314 Manganese/iron superoxide dismutase, C-terminal domain superfamily [G3DSA:3.55.40.20] (58-101)
  IPR036314 Manganese/iron superoxide dismutase, C-terminal domain superfamily [SSF54719] (60-101)
  IPR036324 Manganese/iron superoxide dismutase, N-terminal domain superfamily [G3DSA:1.10.287.990] (1-57)
  IPR036324 Manganese/iron superoxide dismutase, N-terminal domain superfamily [SSF46609] (1-56)